Protein AF-A0A9X3B436-F1 (afdb_monomer)

Radius of gyration: 13.54 Å; Cα contacts (8 Å, |Δi|>4): 265; chains: 1; bounding box: 41×24×37 Å

Structure (mmCIF, N/CA/C/O backbone):
data_AF-A0A9X3B436-F1
#
_entry.id   AF-A0A9X3B436-F1
#
loop_
_atom_site.group_PDB
_atom_site.id
_atom_site.type_symbol
_atom_site.label_atom_id
_atom_site.label_alt_id
_atom_site.label_comp_id
_atom_site.label_asym_id
_atom_site.label_entity_id
_atom_site.label_seq_id
_atom_site.pdbx_PDB_ins_code
_atom_site.Cartn_x
_atom_site.Cartn_y
_atom_site.Cartn_z
_atom_site.occupancy
_atom_site.B_iso_or_equiv
_atom_site.auth_seq_id
_atom_site.auth_comp_id
_atom_site.auth_asym_id
_atom_site.auth_atom_id
_atom_site.pdbx_PDB_model_num
ATOM 1 N N . MET A 1 1 ? -29.540 -5.821 17.697 1.00 39.94 1 MET A N 1
ATOM 2 C CA . MET A 1 1 ? -28.299 -6.413 17.170 1.00 39.94 1 MET A CA 1
ATOM 3 C C . MET A 1 1 ? -27.845 -5.444 16.101 1.00 39.94 1 MET A C 1
ATOM 5 O O . MET A 1 1 ? -28.443 -5.429 15.036 1.00 39.94 1 MET A O 1
ATOM 9 N N . GLU A 1 2 ? -26.961 -4.516 16.461 1.00 41.53 2 GLU A N 1
ATOM 10 C CA . GLU A 1 2 ? -26.377 -3.580 15.491 1.00 41.53 2 G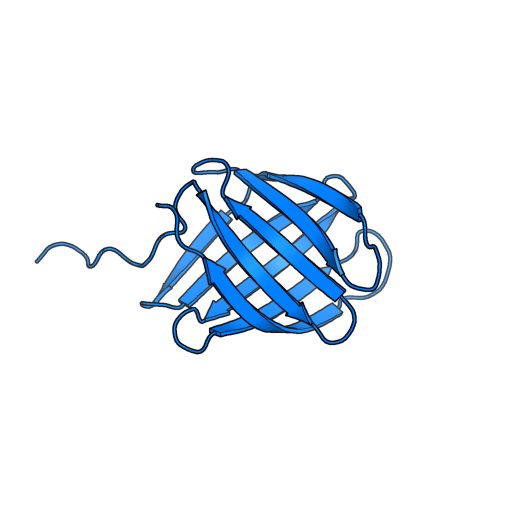LU A CA 1
ATOM 11 C C . GLU A 1 2 ? -25.591 -4.416 14.468 1.00 41.53 2 GLU A C 1
ATOM 13 O O . GLU A 1 2 ? -24.932 -5.375 14.889 1.00 41.53 2 GLU A O 1
ATOM 18 N N . PRO A 1 3 ? -25.672 -4.135 13.155 1.00 44.12 3 PRO A N 1
ATOM 19 C CA . PRO A 1 3 ? -24.772 -4.749 12.187 1.00 44.12 3 PRO A CA 1
ATOM 20 C C . PRO A 1 3 ? -23.348 -4.508 12.682 1.00 44.12 3 PRO A C 1
ATOM 22 O O . PRO A 1 3 ? -22.986 -3.360 12.937 1.00 44.12 3 PRO A O 1
ATOM 25 N N . GLY A 1 4 ? -22.589 -5.585 12.906 1.00 43.28 4 GLY A N 1
ATOM 26 C CA . GLY A 1 4 ? -21.216 -5.495 13.393 1.00 43.28 4 GLY A CA 1
ATOM 27 C C . GLY A 1 4 ? -20.467 -4.484 12.542 1.00 43.28 4 GLY A C 1
ATOM 28 O O . GLY A 1 4 ? -20.532 -4.560 11.319 1.00 43.28 4 GLY A O 1
ATOM 29 N N . ALA A 1 5 ? -19.862 -3.480 13.172 1.00 50.53 5 ALA A N 1
ATOM 30 C CA . ALA A 1 5 ? -19.041 -2.513 12.471 1.00 50.53 5 ALA A CA 1
ATOM 31 C C . ALA A 1 5 ? -17.841 -3.276 11.906 1.00 50.53 5 ALA A C 1
ATOM 33 O O . ALA A 1 5 ? -16.888 -3.574 12.624 1.00 50.53 5 ALA A O 1
ATOM 34 N N . TRP A 1 6 ? -17.943 -3.657 10.636 1.00 50.31 6 TRP A N 1
ATOM 35 C CA . TRP A 1 6 ? -16.853 -4.240 9.873 1.00 50.31 6 TRP A CA 1
ATOM 36 C C . TRP A 1 6 ? -15.674 -3.277 10.009 1.00 50.31 6 TRP A C 1
ATOM 38 O O . TRP A 1 6 ? -15.904 -2.062 9.960 1.00 50.31 6 TRP A O 1
ATOM 48 N N . PRO A 1 7 ? -14.437 -3.755 10.211 1.00 58.22 7 PRO A N 1
ATOM 49 C CA . PRO A 1 7 ? -13.303 -2.854 10.304 1.00 58.22 7 PRO A CA 1
ATOM 50 C C . PRO A 1 7 ? -13.220 -2.040 9.011 1.00 58.22 7 PRO A C 1
ATOM 52 O O . PRO A 1 7 ? -12.901 -2.560 7.945 1.00 58.22 7 PRO A O 1
ATOM 55 N N . SER A 1 8 ? -13.580 -0.764 9.111 1.00 75.62 8 SER A N 1
ATOM 56 C CA . SER A 1 8 ? -13.440 0.214 8.048 1.00 75.62 8 SER A CA 1
ATOM 57 C C . SER A 1 8 ? -12.090 0.881 8.221 1.00 75.62 8 SER A C 1
ATOM 59 O O . SER A 1 8 ? -11.767 1.308 9.331 1.00 75.62 8 SER A O 1
ATOM 61 N N . LEU A 1 9 ? -11.337 1.011 7.135 1.00 89.00 9 LEU A N 1
ATOM 62 C CA . LEU A 1 9 ? -10.195 1.917 7.094 1.00 89.00 9 LEU A CA 1
ATOM 63 C C . LEU A 1 9 ? -10.655 3.310 7.549 1.00 89.00 9 LEU A C 1
ATOM 65 O O . LEU A 1 9 ? -11.669 3.827 7.072 1.00 89.00 9 LEU A O 1
ATOM 69 N N . ARG A 1 10 ? -9.958 3.887 8.525 1.00 92.38 10 ARG A N 1
ATOM 70 C CA . ARG A 1 10 ? -10.264 5.199 9.103 1.00 92.38 10 ARG A CA 1
ATOM 71 C C . ARG A 1 10 ? -9.259 6.221 8.607 1.00 92.38 10 ARG A C 1
ATOM 73 O O . ARG A 1 10 ? -8.104 5.899 8.359 1.00 92.38 10 ARG A O 1
ATOM 80 N N . VAL A 1 11 ? -9.696 7.473 8.537 1.00 95.69 11 VAL A N 1
ATOM 81 C CA . VAL A 1 11 ? -8.798 8.605 8.288 1.00 95.69 11 VAL A CA 1
ATOM 82 C C . VAL A 1 11 ? -7.648 8.581 9.292 1.00 95.69 11 VAL A C 1
ATOM 84 O O . VAL A 1 11 ? -7.890 8.520 10.497 1.00 95.69 11 VAL A O 1
ATOM 87 N N . GLY A 1 12 ? -6.418 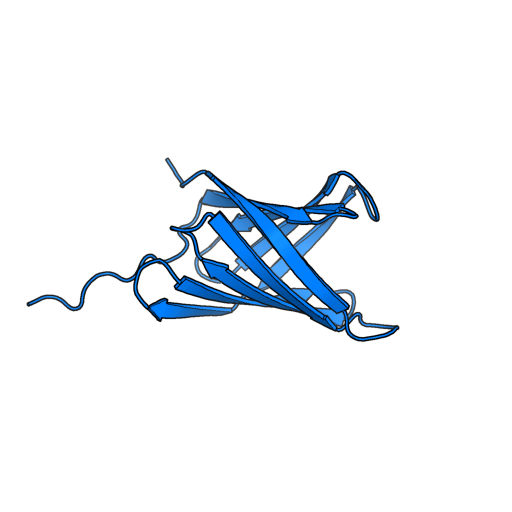8.622 8.785 1.00 96.44 12 GLY A N 1
ATOM 88 C C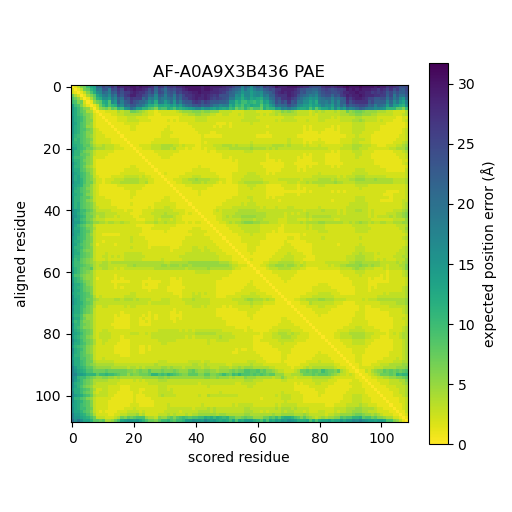A . GLY A 1 12 ? -5.180 8.525 9.554 1.00 96.44 12 GLY A CA 1
ATOM 89 C C . GLY A 1 12 ? -4.643 7.104 9.747 1.00 96.44 12 GLY A C 1
ATOM 90 O O . GLY A 1 12 ? -3.541 6.965 10.273 1.00 96.44 12 GLY A O 1
ATOM 91 N N . ASP A 1 13 ? -5.370 6.056 9.339 1.00 95.94 13 ASP A N 1
ATOM 92 C CA . ASP A 1 13 ? -4.812 4.704 9.303 1.00 95.94 13 ASP A CA 1
ATOM 93 C C . ASP A 1 13 ? -3.679 4.648 8.261 1.00 95.94 13 ASP A C 1
ATOM 95 O O . ASP A 1 13 ? -3.782 5.212 7.166 1.00 95.94 13 ASP A O 1
ATOM 99 N N . VAL A 1 14 ? -2.601 3.940 8.603 1.00 97.69 14 VAL A N 1
ATOM 100 C CA . VAL A 1 14 ? -1.431 3.747 7.744 1.00 97.69 14 VAL A CA 1
ATOM 101 C C . VAL A 1 14 ? -1.150 2.256 7.585 1.00 97.69 14 VAL A C 1
ATOM 103 O O . VAL A 1 14 ? -1.040 1.522 8.572 1.00 97.69 14 VAL A O 1
ATOM 106 N N . LEU A 1 15 ? -0.998 1.806 6.341 1.00 97.81 15 LEU A N 1
ATOM 107 C CA . LEU A 1 15 ? -0.601 0.443 5.997 1.00 97.81 15 LEU A CA 1
ATOM 108 C C . LEU A 1 15 ? 0.735 0.465 5.266 1.00 97.81 15 LEU A C 1
ATOM 110 O O . LEU A 1 15 ? 0.856 1.089 4.218 1.00 97.81 15 LEU A O 1
ATOM 114 N N . GLU A 1 16 ? 1.718 -0.272 5.762 1.00 98.44 16 GLU A N 1
ATOM 115 C CA . GLU A 1 16 ? 2.942 -0.560 5.017 1.00 98.44 16 GLU A CA 1
ATOM 116 C C . GLU A 1 16 ? 2.923 -2.019 4.580 1.00 98.44 16 GLU A C 1
ATOM 118 O O . GLU A 1 16 ? 2.780 -2.917 5.412 1.00 98.44 16 GLU A O 1
ATOM 123 N N . ILE A 1 17 ? 3.042 -2.269 3.275 1.00 98.62 17 ILE A N 1
ATOM 124 C CA . ILE A 1 17 ? 2.987 -3.626 2.728 1.00 98.62 17 ILE A CA 1
ATOM 125 C C . ILE A 1 17 ? 4.364 -4.017 2.216 1.00 98.62 17 ILE A C 1
ATOM 127 O O . ILE A 1 17 ? 4.868 -3.450 1.261 1.00 98.62 17 ILE A O 1
ATOM 131 N N . GLN A 1 18 ? 4.986 -5.013 2.824 1.00 98.50 18 GLN A N 1
ATOM 132 C CA . GLN A 1 18 ? 6.318 -5.476 2.451 1.00 98.50 18 GLN A CA 1
ATOM 133 C C . GLN A 1 18 ? 6.206 -6.542 1.356 1.00 98.50 18 GLN A C 1
ATOM 135 O O . GLN A 1 18 ? 5.939 -7.712 1.652 1.00 98.50 18 GLN A O 1
ATOM 140 N N . PHE A 1 19 ? 6.403 -6.155 0.093 1.00 98.12 19 PHE A N 1
ATOM 141 C CA . PHE A 1 19 ? 6.614 -7.102 -1.007 1.00 98.12 19 PHE A CA 1
ATOM 142 C C . PHE A 1 19 ? 8.108 -7.418 -1.165 1.00 98.12 19 PHE A C 1
ATOM 144 O O . PHE A 1 19 ? 8.952 -6.662 -0.686 1.00 98.12 19 PHE A O 1
ATOM 151 N N . PRO A 1 20 ? 8.477 -8.501 -1.878 1.00 96.25 20 PRO A N 1
ATOM 152 C CA . PRO A 1 20 ? 9.886 -8.838 -2.083 1.00 96.25 20 PRO A CA 1
ATOM 153 C C . PRO A 1 20 ? 10.731 -7.741 -2.751 1.00 96.25 20 PRO A C 1
ATOM 155 O O . PRO A 1 20 ? 11.927 -7.671 -2.490 1.00 96.25 20 PRO A O 1
ATOM 158 N N . ALA A 1 21 ? 10.134 -6.916 -3.620 1.00 95.94 21 ALA A N 1
ATOM 159 C CA . ALA A 1 21 ? 10.857 -5.931 -4.434 1.00 95.94 21 ALA A CA 1
ATOM 160 C C . ALA A 1 21 ? 10.715 -4.477 -3.947 1.00 95.94 21 ALA A C 1
ATOM 162 O O . ALA A 1 21 ? 11.593 -3.658 -4.210 1.00 95.94 21 ALA A O 1
ATOM 163 N N . PHE A 1 22 ? 9.624 -4.139 -3.256 1.00 97.75 22 PHE A N 1
ATOM 164 C CA . PHE A 1 22 ? 9.346 -2.776 -2.804 1.00 97.75 22 PHE A CA 1
ATOM 165 C C . PHE A 1 22 ? 8.314 -2.752 -1.670 1.00 97.75 22 PHE A C 1
ATOM 167 O O . PHE A 1 22 ? 7.592 -3.728 -1.452 1.00 97.75 22 PHE A O 1
ATOM 174 N N . THR A 1 23 ? 8.228 -1.617 -0.977 1.00 98.56 23 THR A N 1
ATOM 175 C CA . THR A 1 23 ? 7.280 -1.390 0.121 1.00 98.56 23 THR A CA 1
ATOM 176 C C . THR A 1 23 ? 6.450 -0.138 -0.153 1.00 98.56 23 THR A C 1
ATOM 178 O O . THR A 1 23 ? 6.985 0.966 -0.005 1.00 98.56 23 THR A O 1
ATOM 181 N N . PRO A 1 24 ? 5.164 -0.257 -0.534 1.00 98.38 24 PRO A N 1
ATOM 182 C CA . PRO A 1 24 ? 4.237 0.860 -0.460 1.00 98.38 24 PRO A CA 1
ATOM 183 C C . PRO A 1 24 ? 3.815 1.132 0.988 1.00 98.38 24 PRO A C 1
ATOM 185 O O . PRO A 1 24 ? 3.511 0.211 1.750 1.00 98.38 24 PRO A O 1
ATOM 188 N N . ARG A 1 25 ? 3.742 2.414 1.328 1.00 98.69 25 ARG A N 1
ATOM 189 C CA . ARG A 1 25 ? 2.992 2.975 2.443 1.00 98.69 25 ARG A CA 1
ATOM 190 C C . ARG A 1 25 ? 1.703 3.570 1.888 1.00 98.69 25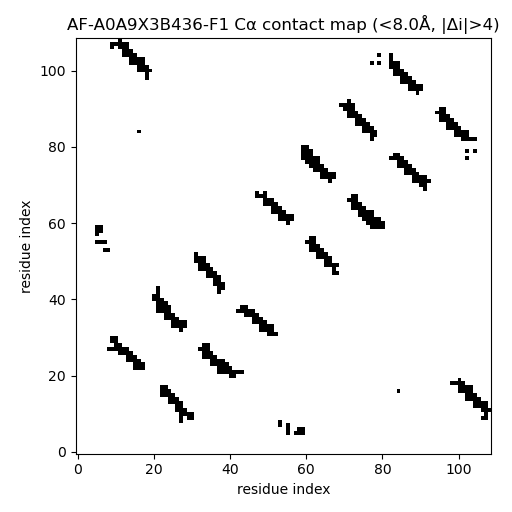 ARG A C 1
ATOM 192 O O . ARG A 1 25 ? 1.745 4.341 0.940 1.00 98.69 25 ARG A O 1
ATOM 199 N N . ILE A 1 26 ? 0.576 3.217 2.484 1.00 98.56 26 ILE A N 1
ATOM 200 C CA . ILE A 1 26 ? -0.751 3.732 2.161 1.00 98.56 26 ILE A CA 1
ATOM 201 C C . ILE A 1 26 ? -1.249 4.489 3.386 1.00 98.56 26 ILE A C 1
ATOM 203 O O . ILE A 1 26 ? -1.361 3.897 4.458 1.00 98.56 26 ILE A O 1
ATOM 207 N N . THR A 1 27 ? -1.567 5.765 3.221 1.00 98.50 27 THR A N 1
ATOM 208 C CA . THR A 1 27 ? -2.155 6.624 4.252 1.00 98.50 27 THR A CA 1
ATOM 209 C C . THR A 1 27 ? -3.581 6.967 3.849 1.00 98.50 27 THR A C 1
ATOM 211 O O . THR A 1 27 ? -3.812 7.457 2.745 1.00 98.50 27 THR A O 1
ATOM 214 N N . ILE A 1 28 ? -4.550 6.718 4.727 1.00 97.88 28 ILE A N 1
ATOM 215 C CA . ILE A 1 28 ? -5.952 7.065 4.475 1.00 97.88 28 ILE A CA 1
ATOM 216 C C . ILE A 1 28 ? -6.168 8.539 4.822 1.00 97.88 28 ILE A C 1
ATOM 218 O O . ILE A 1 28 ? -6.183 8.914 5.993 1.00 97.88 28 ILE A O 1
ATOM 222 N N . GLU A 1 29 ? -6.334 9.379 3.805 1.00 97.69 29 GLU A N 1
ATOM 223 C CA . GLU A 1 29 ? -6.405 10.840 3.953 1.00 97.69 29 GLU A CA 1
ATOM 224 C C . GLU A 1 29 ? -7.818 11.311 4.297 1.00 97.69 29 GLU A C 1
ATOM 226 O O . GLU A 1 29 ? -8.033 12.171 5.150 1.00 97.69 29 GLU A O 1
ATOM 231 N N . THR A 1 30 ? -8.811 10.739 3.616 1.00 95.62 30 THR A N 1
ATOM 232 C CA . THR A 1 30 ? -10.230 11.032 3.830 1.00 95.62 30 THR A CA 1
ATOM 233 C C . THR A 1 30 ? -11.046 9.740 3.770 1.00 95.62 30 THR A C 1
ATOM 235 O O . THR A 1 30 ? -10.506 8.638 3.681 1.00 95.62 30 THR A O 1
ATOM 238 N N . GLN A 1 31 ? -12.373 9.857 3.813 1.00 92.81 31 GLN A N 1
ATOM 239 C CA . GLN A 1 31 ? -13.265 8.712 3.630 1.00 92.81 31 GLN A CA 1
ATOM 240 C C . GLN A 1 31 ? -13.191 8.103 2.220 1.00 92.81 31 GLN A C 1
ATOM 242 O O . GLN A 1 31 ? -13.696 7.004 2.024 1.00 92.81 31 GLN A O 1
ATOM 247 N N . ASN A 1 32 ? -12.615 8.812 1.244 1.00 94.00 32 ASN A N 1
ATOM 248 C CA . ASN A 1 32 ? -12.629 8.419 -0.171 1.00 94.00 32 ASN A CA 1
ATOM 249 C C . ASN A 1 32 ? -11.256 8.526 -0.833 1.00 94.00 32 ASN A C 1
ATOM 251 O O . ASN A 1 32 ? -11.103 8.052 -1.950 1.00 94.00 32 ASN A O 1
ATOM 255 N N . THR A 1 33 ? -10.277 9.152 -0.178 1.00 97.94 33 THR A N 1
ATOM 256 C CA . THR A 1 33 ? -8.945 9.379 -0.745 1.00 97.94 33 THR A CA 1
ATOM 257 C C . THR A 1 33 ? -7.856 8.763 0.116 1.00 97.94 33 THR A C 1
ATOM 259 O O . THR A 1 33 ? -7.915 8.815 1.349 1.00 97.94 33 THR A O 1
ATOM 262 N N . LEU A 1 34 ? -6.833 8.227 -0.538 1.00 98.44 34 LEU A N 1
ATOM 263 C CA . LEU A 1 34 ? -5.614 7.739 0.094 1.00 98.44 34 LEU A CA 1
ATOM 264 C C . LEU A 1 34 ? -4.393 8.308 -0.616 1.00 98.44 34 LEU A C 1
ATOM 266 O O . LEU A 1 34 ? -4.466 8.652 -1.795 1.00 98.44 34 LEU A O 1
ATOM 270 N N . THR A 1 35 ? -3.276 8.365 0.094 1.00 98.69 35 THR A N 1
ATOM 271 C CA . THR A 1 35 ? -1.957 8.604 -0.486 1.00 98.69 35 THR A CA 1
ATOM 272 C C . THR A 1 35 ? -1.175 7.303 -0.452 1.00 98.69 35 THR A C 1
ATOM 274 O O . THR A 1 35 ? -1.065 6.675 0.601 1.00 98.69 35 THR A O 1
ATOM 277 N N . VAL A 1 36 ? -0.632 6.891 -1.593 1.00 98.50 36 VAL A N 1
ATOM 278 C CA . VAL A 1 36 ? 0.340 5.803 -1.696 1.00 98.50 36 VAL A CA 1
ATOM 279 C C . VAL A 1 36 ? 1.728 6.391 -1.916 1.00 98.50 36 VAL A C 1
ATOM 281 O O . VAL A 1 36 ? 1.903 7.270 -2.750 1.00 98.50 36 VAL A O 1
ATOM 284 N N . GLU A 1 37 ? 2.720 5.893 -1.187 1.00 98.50 37 GLU A N 1
ATOM 285 C CA . GLU A 1 37 ? 4.129 6.267 -1.315 1.00 98.50 37 GLU A CA 1
ATOM 286 C C . GLU A 1 37 ? 4.990 5.007 -1.345 1.00 98.50 37 GLU A C 1
ATOM 288 O O . GLU A 1 37 ? 4.817 4.123 -0.510 1.00 98.50 37 GLU A O 1
ATOM 293 N N . ILE A 1 38 ? 5.963 4.902 -2.249 1.00 98.25 38 ILE A N 1
ATOM 294 C CA . ILE A 1 38 ? 6.951 3.819 -2.174 1.00 98.25 38 ILE A CA 1
ATOM 295 C C . ILE A 1 38 ? 8.106 4.260 -1.283 1.00 98.25 38 ILE A C 1
ATOM 297 O O . ILE A 1 38 ? 8.880 5.146 -1.649 1.00 98.25 38 ILE A O 1
ATOM 301 N N . VAL A 1 39 ? 8.240 3.611 -0.125 1.00 98.38 39 VAL A N 1
ATOM 302 C CA . VAL A 1 39 ? 9.190 3.990 0.937 1.00 98.38 39 VAL A CA 1
ATOM 303 C C . VAL A 1 39 ? 10.452 3.123 0.975 1.00 98.38 39 VAL A C 1
ATOM 305 O O . VAL A 1 39 ? 11.416 3.466 1.657 1.00 98.38 39 VAL A O 1
ATOM 308 N N . ALA A 1 40 ? 10.481 2.013 0.232 1.00 98.25 40 ALA A N 1
ATOM 309 C CA . ALA A 1 40 ? 11.665 1.171 0.055 1.00 98.25 40 ALA A CA 1
ATOM 310 C C . ALA A 1 40 ? 11.601 0.375 -1.258 1.00 98.25 40 ALA A C 1
ATOM 312 O O . ALA A 1 40 ? 10.516 -0.007 -1.692 1.00 98.25 40 ALA A O 1
ATOM 313 N N . GLY A 1 41 ? 12.768 0.060 -1.828 1.00 97.31 41 GLY A N 1
ATOM 314 C CA . GLY A 1 41 ? 12.908 -0.812 -3.000 1.00 97.31 41 GLY A CA 1
ATOM 315 C C . GLY A 1 41 ? 12.662 -0.118 -4.342 1.00 97.31 41 GLY A C 1
ATOM 316 O O . GLY A 1 41 ? 12.943 1.072 -4.499 1.00 97.31 41 GLY A O 1
ATOM 317 N N . ASP A 1 42 ? 12.188 -0.883 -5.324 1.00 95.06 42 ASP A N 1
ATOM 318 C CA . ASP A 1 42 ? 11.930 -0.390 -6.680 1.00 95.06 42 ASP A CA 1
ATOM 319 C C . ASP A 1 42 ? 10.895 0.746 -6.678 1.00 95.06 42 ASP A C 1
ATOM 321 O O . ASP A 1 42 ? 9.875 0.653 -6.006 1.00 95.06 42 ASP A O 1
ATOM 325 N N . ASN A 1 43 ? 11.134 1.800 -7.468 1.00 93.06 43 ASN A N 1
ATOM 326 C CA . ASN A 1 43 ? 10.309 3.022 -7.535 1.00 93.06 43 ASN A CA 1
ATOM 327 C C . ASN A 1 43 ? 10.268 3.867 -6.245 1.00 93.06 43 ASN A C 1
ATOM 329 O O . ASN A 1 43 ? 9.353 4.673 -6.079 1.00 93.06 43 ASN A O 1
ATOM 333 N N . LEU A 1 44 ? 11.259 3.725 -5.353 1.00 97.12 44 LEU A N 1
ATOM 334 C CA . LEU A 1 44 ? 11.428 4.576 -4.168 1.00 97.12 44 LEU A CA 1
ATOM 335 C C . LEU A 1 44 ? 11.215 6.068 -4.483 1.00 97.12 44 LEU A C 1
ATOM 337 O O . LEU A 1 44 ? 11.846 6.618 -5.388 1.00 97.12 44 LEU A O 1
ATOM 341 N N . GLY A 1 45 ? 10.365 6.720 -3.689 1.00 95.25 45 GLY A N 1
ATOM 342 C CA . GLY A 1 45 ? 10.022 8.136 -3.836 1.00 95.25 45 GLY A CA 1
ATOM 343 C C . GLY A 1 45 ? 8.845 8.416 -4.774 1.00 95.25 45 GLY A C 1
ATOM 344 O O . GLY A 1 45 ? 8.445 9.571 -4.895 1.00 95.25 45 GLY A O 1
ATOM 345 N N . PHE A 1 46 ? 8.268 7.395 -5.417 1.00 96.38 46 PHE A N 1
ATOM 346 C CA . PHE A 1 46 ? 6.950 7.527 -6.037 1.00 96.38 46 PHE A CA 1
ATOM 347 C C . PHE A 1 46 ? 5.901 7.846 -4.968 1.00 96.38 46 PHE A C 1
ATOM 349 O O . PHE A 1 46 ? 5.903 7.220 -3.908 1.00 96.38 46 PHE A O 1
ATOM 356 N N . ALA A 1 47 ? 5.011 8.788 -5.269 1.00 97.94 47 ALA A N 1
ATOM 357 C CA . ALA A 1 47 ? 3.884 9.153 -4.428 1.00 97.94 47 ALA A CA 1
ATOM 358 C C . ALA A 1 47 ? 2.688 9.549 -5.298 1.00 97.94 47 ALA A C 1
ATOM 360 O O . ALA A 1 47 ? 2.868 10.235 -6.309 1.00 97.94 47 ALA A O 1
ATOM 361 N N . ASP A 1 48 ? 1.486 9.142 -4.898 1.00 98.44 48 ASP A N 1
ATOM 362 C CA . ASP A 1 48 ? 0.243 9.513 -5.568 1.00 98.44 48 ASP A CA 1
ATOM 363 C C . ASP A 1 48 ? -0.923 9.581 -4.571 1.00 98.44 48 ASP A C 1
ATOM 365 O O . ASP A 1 48 ? -1.047 8.719 -3.702 1.00 98.44 48 ASP A O 1
ATOM 369 N N . THR A 1 49 ? -1.785 10.591 -4.694 1.00 98.62 49 THR A N 1
ATOM 370 C CA . THR A 1 49 ? -2.994 10.741 -3.865 1.00 98.62 49 THR A CA 1
ATOM 371 C C . THR A 1 49 ? -4.214 10.568 -4.748 1.00 98.62 49 THR A C 1
ATOM 373 O O . THR A 1 49 ? -4.397 11.332 -5.688 1.00 98.62 49 THR A O 1
ATOM 376 N N . VAL A 1 50 ? -5.056 9.584 -4.453 1.00 98.56 50 VAL A N 1
ATOM 377 C CA . VAL A 1 50 ? -6.099 9.097 -5.366 1.00 98.56 50 VAL A CA 1
ATOM 378 C C . VAL A 1 50 ? -7.399 8.802 -4.637 1.00 98.56 50 VAL A C 1
ATOM 380 O O . VAL A 1 50 ? -7.398 8.530 -3.434 1.00 98.56 50 VAL A O 1
ATOM 383 N N . ASP A 1 51 ? -8.496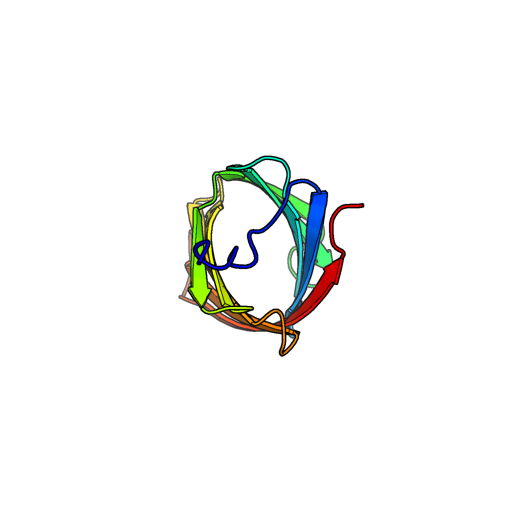 8.799 -5.389 1.00 98.38 51 ASP A N 1
ATOM 384 C CA . ASP A 1 51 ? -9.754 8.218 -4.933 1.00 98.38 51 ASP A CA 1
ATOM 385 C C . ASP A 1 51 ? -9.620 6.689 -4.833 1.00 98.38 51 ASP A C 1
ATOM 387 O O . ASP A 1 51 ? -9.015 6.047 -5.698 1.00 98.38 51 ASP A O 1
ATOM 391 N N . TYR A 1 52 ? -10.210 6.094 -3.798 1.00 98.31 52 TYR A N 1
ATOM 392 C CA . TYR A 1 52 ? -10.227 4.649 -3.587 1.00 98.31 52 TYR A CA 1
ATOM 393 C C . TYR A 1 52 ? -11.635 4.127 -3.297 1.00 98.31 52 TYR A C 1
ATOM 395 O O . TYR A 1 52 ? -12.520 4.860 -2.859 1.00 98.31 52 TYR A O 1
ATOM 403 N N . ASP A 1 53 ? -11.810 2.822 -3.492 1.00 96.94 53 ASP A N 1
ATOM 404 C CA . ASP A 1 53 ? -12.954 2.067 -2.984 1.00 96.94 53 ASP A CA 1
ATOM 405 C C . ASP A 1 53 ? -12.477 0.969 -2.030 1.00 96.94 53 ASP A C 1
ATOM 407 O O . ASP A 1 53 ? -11.493 0.271 -2.308 1.00 96.94 53 ASP A O 1
ATOM 411 N N . ALA A 1 54 ? -13.169 0.825 -0.900 1.00 95.31 54 ALA A N 1
ATOM 412 C CA . ALA A 1 54 ? -12.888 -0.190 0.105 1.00 95.31 54 ALA A CA 1
ATOM 413 C C . ALA A 1 54 ? -14.163 -0.945 0.474 1.00 95.31 54 ALA A C 1
ATOM 415 O O . ALA A 1 54 ? -15.108 -0.389 1.034 1.00 95.31 54 ALA A O 1
ATOM 416 N N . VAL A 1 55 ? -14.154 -2.249 0.217 1.00 94.31 55 VAL A N 1
ATOM 417 C CA . VAL A 1 55 ? -15.268 -3.149 0.502 1.00 94.31 55 VAL A CA 1
ATOM 418 C C . VAL A 1 55 ? -14.836 -4.142 1.568 1.00 94.31 55 VAL A C 1
ATOM 420 O O . VAL A 1 55 ? -13.914 -4.933 1.364 1.00 94.31 55 VAL A O 1
ATOM 423 N N . ALA A 1 56 ? -15.517 -4.137 2.710 1.00 92.62 56 ALA A N 1
ATOM 424 C CA . ALA A 1 56 ? -15.308 -5.158 3.724 1.00 92.62 56 ALA A CA 1
ATOM 425 C C . ALA A 1 56 ? -15.928 -6.488 3.248 1.00 92.62 56 ALA A C 1
ATOM 427 O O . ALA A 1 56 ? -17.118 -6.559 2.944 1.00 92.62 56 ALA A O 1
ATOM 428 N N . LEU A 1 57 ? -15.110 -7.538 3.139 1.00 93.31 57 LEU A N 1
ATOM 429 C CA . LEU A 1 57 ? -15.517 -8.862 2.643 1.00 93.31 57 LEU A CA 1
ATOM 430 C C . LEU A 1 57 ? -15.960 -9.798 3.773 1.00 93.31 57 LEU A C 1
ATOM 432 O O . LEU A 1 57 ? -16.840 -10.637 3.582 1.00 93.31 57 LEU A O 1
ATOM 436 N N . ARG A 1 58 ? -15.354 -9.631 4.953 1.00 90.75 58 ARG A N 1
ATOM 437 C CA . ARG A 1 58 ? -15.749 -10.165 6.269 1.00 90.75 58 ARG A CA 1
ATOM 438 C C . ARG A 1 58 ? -14.970 -9.401 7.346 1.00 90.75 58 ARG A C 1
ATOM 440 O O . ARG A 1 58 ? -14.132 -8.564 7.008 1.00 90.75 58 ARG A O 1
ATOM 447 N N . ASP A 1 59 ? -15.194 -9.710 8.620 1.00 87.31 59 ASP A N 1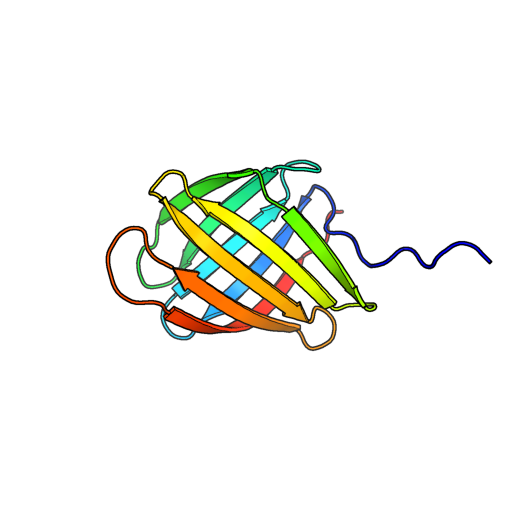
ATOM 448 C CA . ASP A 1 59 ? -14.385 -9.154 9.710 1.00 87.31 59 ASP A CA 1
ATOM 449 C C . ASP A 1 59 ? -12.887 -9.387 9.451 1.00 87.31 59 ASP A C 1
ATOM 451 O O . ASP A 1 59 ? -12.464 -10.488 9.087 1.00 87.31 59 ASP A O 1
ATOM 455 N N . GLY A 1 60 ? -12.108 -8.308 9.550 1.00 88.62 60 GLY A N 1
ATOM 456 C CA . GLY A 1 60 ? -10.660 -8.306 9.336 1.00 88.62 60 GLY A CA 1
ATOM 457 C C . GLY A 1 60 ? -10.196 -8.433 7.879 1.00 88.62 60 GLY A C 1
ATOM 458 O O . GLY A 1 60 ? -8.992 -8.353 7.646 1.00 88.62 60 GLY A O 1
ATOM 459 N N . LEU A 1 61 ? -11.102 -8.601 6.904 1.00 94.81 61 LEU A N 1
ATOM 460 C CA . LEU A 1 61 ? -10.762 -8.810 5.492 1.00 94.81 61 LEU A CA 1
ATOM 461 C C . LEU A 1 61 ? -11.380 -7.732 4.596 1.00 94.81 61 LEU A C 1
ATOM 463 O O . LEU A 1 61 ? -12.602 -7.645 4.459 1.00 94.81 61 LEU A O 1
ATOM 467 N N . ILE A 1 62 ? -10.530 -6.956 3.928 1.00 96.00 62 ILE A N 1
ATOM 468 C CA . ILE A 1 62 ? -10.935 -5.799 3.121 1.00 96.00 62 ILE A CA 1
ATOM 469 C C . ILE A 1 62 ? -10.425 -5.967 1.692 1.00 96.00 62 ILE A C 1
ATOM 471 O O . ILE A 1 62 ? -9.266 -6.315 1.481 1.00 96.00 62 ILE A O 1
ATOM 475 N N . MET A 1 63 ? -11.272 -5.688 0.704 1.00 97.75 63 MET A N 1
ATOM 476 C CA . MET A 1 63 ? -10.830 -5.419 -0.659 1.00 97.75 63 MET A CA 1
ATOM 477 C C . MET A 1 63 ? -10.648 -3.912 -0.823 1.00 97.75 63 MET A C 1
ATOM 479 O O . MET A 1 63 ? -11.612 -3.172 -0.661 1.00 97.75 63 MET A O 1
ATOM 483 N N . LEU A 1 64 ? -9.434 -3.465 -1.131 1.00 98.00 64 LEU A N 1
ATOM 484 C CA . LEU A 1 64 ? -9.098 -2.059 -1.360 1.00 98.00 64 LEU A CA 1
ATOM 485 C C . LEU A 1 64 ? -8.645 -1.892 -2.809 1.00 98.00 64 LEU A C 1
ATOM 487 O O . LEU A 1 64 ? -7.801 -2.657 -3.271 1.00 98.00 64 LEU A O 1
ATOM 491 N N . SER A 1 65 ? -9.177 -0.910 -3.530 1.00 98.50 65 SER A N 1
ATOM 492 C CA . SER A 1 65 ? -8.809 -0.689 -4.929 1.00 98.50 65 SER A CA 1
ATOM 493 C C . SER A 1 65 ? -8.789 0.779 -5.320 1.00 98.50 65 SER A C 1
ATOM 495 O O . SER A 1 65 ? -9.527 1.584 -4.757 1.00 98.50 65 SER A O 1
ATOM 497 N N . TRP A 1 66 ? -7.943 1.109 -6.291 1.00 98.56 66 TRP A N 1
AT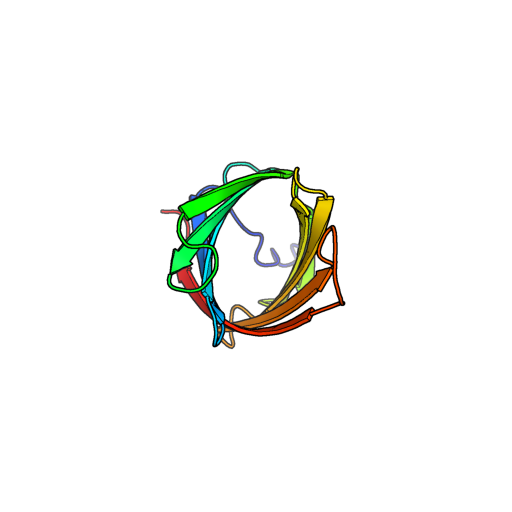OM 498 C CA . TRP A 1 66 ? -7.863 2.437 -6.896 1.00 98.56 66 TRP A CA 1
ATOM 499 C C . TRP A 1 66 ? -7.209 2.370 -8.281 1.00 98.56 66 TRP A C 1
ATOM 501 O O . TRP A 1 66 ? -6.692 1.331 -8.714 1.00 98.56 66 TRP A O 1
ATOM 511 N N . GLN A 1 67 ? -7.211 3.513 -8.963 1.00 98.62 67 GLN A N 1
ATOM 512 C CA . GLN A 1 67 ? -6.394 3.765 -10.141 1.00 98.62 67 GLN A CA 1
ATOM 513 C C . GLN A 1 67 ? -5.462 4.947 -9.864 1.00 98.62 67 GLN A C 1
ATOM 515 O O . GLN A 1 67 ? -5.913 6.007 -9.444 1.00 98.62 67 GLN A O 1
ATOM 520 N N . GLU A 1 68 ? -4.167 4.755 -10.094 1.00 97.75 68 GLU A N 1
ATOM 521 C CA . GLU A 1 68 ? -3.164 5.822 -10.033 1.00 97.75 68 GLU A CA 1
ATOM 522 C C . GLU A 1 68 ? -3.342 6.802 -11.194 1.00 97.75 68 GLU A C 1
ATOM 524 O O . GLU A 1 68 ? -3.766 6.417 -12.290 1.00 97.75 68 GLU A O 1
ATOM 529 N N . HIS A 1 69 ? -2.920 8.054 -11.016 1.00 97.88 69 HIS A N 1
ATOM 530 C CA . HIS A 1 69 ? -2.966 9.074 -12.068 1.00 97.88 69 HIS A CA 1
ATOM 531 C C . HIS A 1 69 ? -2.141 8.695 -13.304 1.00 97.88 69 HIS A C 1
ATOM 533 O O . HIS A 1 69 ? -2.441 9.132 -14.417 1.00 97.88 69 HIS A O 1
ATOM 539 N N . ILE A 1 70 ? -1.120 7.850 -13.135 1.00 94.50 70 ILE A N 1
ATOM 540 C CA . ILE A 1 70 ? -0.321 7.311 -14.244 1.00 94.50 70 ILE A CA 1
ATOM 541 C C . ILE A 1 70 ? -1.047 6.213 -15.039 1.00 94.50 70 ILE A C 1
ATOM 543 O O . ILE A 1 70 ? -0.546 5.785 -16.079 1.00 94.50 70 ILE A O 1
ATOM 547 N N . GLY A 1 71 ? -2.219 5.769 -14.574 1.00 96.56 71 GLY A N 1
ATOM 548 C CA . GLY A 1 71 ? -3.110 4.818 -15.237 1.00 96.56 71 GLY A CA 1
ATOM 549 C C . GLY A 1 71 ? -3.052 3.387 -14.701 1.00 96.56 71 GLY A C 1
ATOM 550 O O . GLY A 1 71 ? -3.878 2.572 -15.116 1.00 96.56 71 GLY A O 1
ATOM 551 N N . SER A 1 72 ? -2.122 3.067 -13.796 1.00 97.31 72 SER A N 1
ATOM 552 C CA . SER A 1 72 ? -2.037 1.742 -13.170 1.00 97.31 72 SER A CA 1
ATOM 553 C C . SER A 1 72 ? -3.254 1.485 -12.285 1.00 97.31 72 SER A C 1
ATOM 555 O O . SER A 1 72 ? -3.678 2.371 -11.550 1.00 97.31 72 SER A O 1
ATOM 557 N N . THR A 1 73 ? -3.804 0.273 -12.317 1.00 98.25 73 THR A N 1
ATOM 558 C CA . THR A 1 73 ? -4.893 -0.133 -11.418 1.00 98.25 73 THR A CA 1
ATOM 559 C C . THR A 1 73 ? -4.390 -1.116 -10.376 1.00 98.25 73 THR A C 1
ATOM 561 O O . THR A 1 73 ? -3.600 -2.016 -10.678 1.00 98.25 73 THR A O 1
ATOM 564 N N . ILE A 1 74 ? -4.827 -0.924 -9.136 1.00 98.56 74 ILE A N 1
ATOM 565 C CA . ILE A 1 74 ? -4.391 -1.710 -7.988 1.00 98.56 74 ILE A CA 1
ATOM 566 C C . ILE A 1 74 ? -5.625 -2.289 -7.306 1.00 98.56 74 ILE A C 1
ATOM 568 O O . ILE A 1 74 ? -6.608 -1.589 -7.068 1.00 98.56 74 ILE A O 1
ATOM 572 N N . VAL A 1 75 ? -5.556 -3.575 -6.970 1.00 98.69 75 VAL A N 1
ATOM 573 C CA . VAL A 1 75 ? -6.520 -4.246 -6.098 1.00 98.69 75 VAL A CA 1
ATOM 574 C C . VAL A 1 75 ? -5.752 -5.008 -5.031 1.00 98.69 75 VAL A C 1
ATOM 576 O O . VAL A 1 75 ? -4.975 -5.909 -5.345 1.00 98.69 75 VAL A O 1
ATOM 579 N N . HIS A 1 76 ? -6.004 -4.683 -3.772 1.00 98.56 76 HIS A N 1
ATOM 580 C CA . HIS A 1 76 ? -5.565 -5.441 -2.614 1.00 98.56 76 HIS A CA 1
ATOM 581 C C . HIS A 1 76 ? -6.721 -6.244 -2.027 1.00 98.56 76 HIS A C 1
ATOM 583 O O . HIS A 1 76 ? -7.836 -5.750 -1.899 1.00 98.56 76 HIS A O 1
ATOM 589 N N . VAL A 1 77 ? -6.414 -7.451 -1.570 1.00 98.38 77 VAL A N 1
ATOM 590 C CA . VAL A 1 77 ? -7.151 -8.153 -0.524 1.00 98.38 77 VAL A CA 1
ATOM 591 C C . VAL A 1 77 ? -6.269 -8.118 0.720 1.00 98.38 77 VAL A C 1
ATOM 593 O O . VAL A 1 77 ? -5.192 -8.717 0.737 1.00 98.38 77 VAL A O 1
ATOM 596 N N . LEU A 1 78 ? -6.706 -7.367 1.725 1.00 98.00 78 LEU A N 1
ATOM 597 C CA . LEU A 1 78 ? -6.002 -7.098 2.973 1.00 98.00 78 LEU A CA 1
ATOM 598 C C . LEU A 1 78 ? -6.621 -7.943 4.085 1.00 98.00 78 LEU A C 1
ATOM 600 O O . LEU A 1 78 ? -7.736 -7.665 4.523 1.00 98.00 78 LEU A O 1
ATOM 604 N N . ASP A 1 79 ? -5.902 -8.966 4.539 1.00 96.56 79 ASP A N 1
ATOM 605 C CA . ASP A 1 79 ? -6.222 -9.701 5.761 1.00 96.56 79 ASP A CA 1
ATOM 606 C C . ASP A 1 79 ? -5.460 -9.047 6.922 1.00 96.56 79 ASP A C 1
ATOM 608 O O . ASP A 1 79 ? -4.258 -9.263 7.109 1.00 96.56 79 ASP A O 1
ATOM 612 N N . LEU A 1 80 ? -6.147 -8.173 7.659 1.00 92.38 80 LEU A N 1
ATOM 613 C CA . LEU A 1 80 ? -5.560 -7.385 8.743 1.00 92.38 80 LEU A CA 1
ATOM 614 C C . LEU A 1 80 ? -5.286 -8.234 9.992 1.00 92.38 80 LEU A C 1
ATOM 616 O O . LEU A 1 80 ? -4.373 -7.913 10.754 1.00 92.38 80 LEU A O 1
ATOM 620 N N . GLU A 1 81 ? -6.026 -9.330 10.187 1.00 91.69 81 GLU A N 1
ATOM 621 C CA . GLU A 1 81 ? -5.797 -10.277 11.285 1.00 91.69 81 GLU A CA 1
ATOM 622 C C . GLU A 1 81 ? -4.532 -11.102 11.038 1.00 91.69 81 GLU A C 1
ATOM 624 O O . GLU A 1 81 ? -3.656 -11.183 11.901 1.00 91.69 81 GLU A O 1
ATOM 629 N N . ALA A 1 82 ? -4.402 -11.672 9.836 1.00 95.38 82 ALA A N 1
ATOM 630 C CA . ALA A 1 82 ? -3.227 -12.440 9.432 1.00 95.38 82 ALA A CA 1
ATOM 631 C C . ALA A 1 82 ? -2.025 -11.557 9.052 1.00 95.38 82 ALA A C 1
ATOM 633 O O . ALA A 1 82 ? -0.923 -12.076 8.862 1.00 95.38 82 ALA A O 1
ATOM 634 N N . ARG A 1 83 ? -2.223 -10.235 8.944 1.00 96.00 83 ARG A N 1
ATOM 635 C CA . ARG A 1 83 ? -1.233 -9.255 8.468 1.00 96.00 83 ARG A CA 1
ATOM 636 C C . ARG A 1 83 ? -0.669 -9.609 7.092 1.00 96.00 83 ARG A C 1
ATOM 638 O O . ARG A 1 83 ? 0.541 -9.541 6.864 1.00 96.00 83 ARG A O 1
ATOM 645 N N . GLN A 1 84 ? -1.551 -9.976 6.168 1.00 98.25 84 GLN A N 1
ATOM 646 C CA . GLN A 1 84 ? -1.187 -10.433 4.831 1.00 98.25 84 GLN A CA 1
ATOM 647 C C . GLN A 1 84 ? -1.979 -9.674 3.767 1.00 98.25 84 GLN A C 1
ATOM 649 O O . GLN A 1 84 ? -3.198 -9.551 3.844 1.00 98.25 84 GLN A O 1
ATOM 654 N N . ALA A 1 85 ? -1.284 -9.208 2.736 1.00 98.44 85 ALA A N 1
ATOM 655 C CA . ALA A 1 85 ? -1.880 -8.647 1.537 1.00 98.44 85 ALA A CA 1
ATOM 656 C C . ALA A 1 85 ? -1.684 -9.602 0.359 1.00 98.44 85 ALA A C 1
ATOM 658 O O . ALA A 1 85 ? -0.586 -10.132 0.152 1.00 98.44 85 ALA A O 1
ATOM 659 N N . HIS A 1 86 ? -2.732 -9.753 -0.446 1.00 98.62 86 HIS A N 1
ATOM 660 C CA . HIS A 1 86 ? -2.655 -10.252 -1.813 1.00 98.62 86 HIS A CA 1
ATOM 661 C C . HIS A 1 86 ? -3.026 -9.122 -2.762 1.00 98.62 86 HIS A C 1
ATOM 663 O O . HIS A 1 86 ? -4.083 -8.520 -2.614 1.00 98.62 86 HIS A O 1
ATOM 669 N N . THR A 1 87 ? -2.169 -8.841 -3.735 1.00 98.62 87 THR A N 1
ATOM 670 C CA . THR A 1 87 ? -2.306 -7.661 -4.589 1.00 98.62 87 THR A CA 1
ATOM 671 C C . THR A 1 87 ? -2.253 -8.053 -6.045 1.00 98.62 87 THR A C 1
ATOM 673 O O . THR A 1 87 ? -1.389 -8.828 -6.463 1.00 98.62 87 THR A O 1
ATOM 676 N N . VAL A 1 88 ? -3.143 -7.469 -6.829 1.00 98.62 88 VAL A N 1
ATOM 677 C CA . VAL A 1 88 ? -3.078 -7.480 -8.281 1.00 98.62 88 VAL A CA 1
ATOM 678 C C . VAL A 1 88 ? -2.816 -6.055 -8.738 1.00 98.62 88 VAL A C 1
ATOM 680 O O . VAL A 1 88 ? -3.551 -5.142 -8.371 1.00 98.62 88 VAL A O 1
ATOM 683 N N . VAL A 1 89 ? -1.766 -5.877 -9.532 1.00 97.88 89 VAL A N 1
ATOM 684 C CA . VAL A 1 89 ? -1.450 -4.597 -10.168 1.00 97.88 89 VAL A CA 1
ATOM 685 C C . VAL A 1 89 ? -1.552 -4.797 -11.669 1.00 97.88 89 VAL A C 1
ATOM 687 O O . VAL A 1 89 ? -0.938 -5.718 -12.212 1.00 97.88 89 VAL A O 1
ATOM 690 N N . THR A 1 90 ? -2.314 -3.939 -12.339 1.00 97.94 90 THR A N 1
ATOM 691 C CA . THR A 1 90 ? -2.286 -3.805 -13.797 1.00 97.94 90 THR A CA 1
ATOM 692 C C . THR A 1 90 ? -1.580 -2.493 -14.110 1.00 97.94 90 THR A C 1
ATOM 694 O O . THR A 1 90 ? -2.203 -1.436 -14.009 1.00 97.94 90 THR A O 1
ATOM 697 N N . PRO A 1 91 ? -0.280 -2.519 -14.436 1.00 94.69 91 PRO A N 1
ATOM 698 C CA . PRO A 1 91 ? 0.444 -1.304 -14.779 1.00 94.69 91 PRO A CA 1
ATOM 699 C C . PRO A 1 91 ? -0.176 -0.624 -16.004 1.00 94.69 91 PRO A C 1
ATOM 701 O O . PRO A 1 91 ? -0.668 -1.301 -16.907 1.00 94.69 91 PRO A O 1
ATOM 704 N N . ALA A 1 92 ? -0.066 0.703 -16.100 1.00 94.25 92 ALA A N 1
ATOM 705 C CA . ALA A 1 92 ? -0.488 1.432 -17.304 1.00 94.25 92 ALA A CA 1
ATOM 706 C C . ALA A 1 92 ? 0.204 0.923 -18.587 1.00 94.25 92 ALA A C 1
ATOM 708 O O . ALA A 1 92 ? -0.335 1.019 -19.691 1.00 94.25 92 ALA A O 1
ATOM 709 N N . LYS A 1 93 ? 1.424 0.389 -18.436 1.00 90.19 93 LYS A N 1
ATOM 710 C CA . LYS A 1 93 ? 2.184 -0.314 -19.472 1.00 90.19 93 LYS A CA 1
ATOM 711 C C . LYS A 1 93 ? 2.879 -1.523 -18.863 1.00 90.19 93 LYS A C 1
ATOM 713 O O . LYS A 1 93 ? 3.585 -1.377 -17.871 1.00 90.19 93 LYS A O 1
ATOM 718 N N . GLY A 1 94 ? 2.766 -2.672 -19.517 1.00 89.19 94 GLY A N 1
ATOM 719 C CA . GLY A 1 94 ? 3.427 -3.904 -19.100 1.00 89.19 94 GLY A CA 1
ATOM 720 C C . GLY A 1 94 ? 2.431 -5.004 -18.767 1.00 89.19 94 GLY A C 1
ATOM 721 O O . GLY A 1 94 ? 1.266 -4.943 -19.152 1.00 89.19 94 GLY A O 1
ATOM 722 N N . GLU A 1 95 ? 2.926 -6.022 -18.075 1.00 94.50 95 GLU A N 1
ATOM 723 C CA . GLU A 1 95 ? 2.165 -7.222 -17.743 1.00 94.50 95 GLU A CA 1
ATOM 724 C C . GLU A 1 95 ? 1.508 -7.120 -16.367 1.00 94.50 95 GLU A C 1
ATOM 726 O O . GLU A 1 95 ? 1.998 -6.445 -15.460 1.00 94.50 95 GLU A O 1
ATOM 731 N N . LEU A 1 96 ? 0.411 -7.857 -16.207 1.00 96.62 96 LEU A N 1
ATOM 732 C CA . LEU A 1 96 ? -0.278 -8.025 -14.934 1.00 96.62 96 LEU A CA 1
ATOM 733 C C . LEU A 1 96 ? 0.663 -8.621 -13.877 1.00 96.62 96 LEU A C 1
ATOM 735 O O . LEU A 1 96 ? 1.245 -9.691 -14.074 1.00 96.62 96 LEU A O 1
ATOM 739 N N . MET A 1 97 ? 0.726 -7.989 -12.709 1.00 96.69 97 MET A N 1
ATOM 740 C CA . MET A 1 97 ? 1.517 -8.455 -11.575 1.00 96.69 97 MET A CA 1
ATOM 741 C C . MET A 1 97 ? 0.607 -9.032 -10.492 1.00 96.69 97 MET A C 1
ATOM 743 O O . MET A 1 97 ? -0.469 -8.503 -10.209 1.00 96.69 97 MET A O 1
ATOM 747 N N . ARG A 1 98 ? 1.056 -10.118 -9.858 1.00 98.19 98 ARG A N 1
ATOM 748 C CA . ARG A 1 98 ? 0.413 -10.715 -8.681 1.00 98.19 98 ARG A CA 1
ATOM 749 C C . ARG A 1 98 ? 1.432 -10.777 -7.561 1.00 98.19 98 ARG A C 1
ATOM 751 O O . ARG A 1 98 ? 2.469 -11.417 -7.715 1.00 98.19 98 ARG A O 1
ATOM 758 N N . LEU A 1 99 ? 1.137 -10.105 -6.461 1.00 98.12 99 LEU A N 1
ATOM 759 C CA . LEU A 1 99 ? 2.044 -9.943 -5.336 1.00 98.12 99 LEU A CA 1
ATOM 760 C C . LEU A 1 99 ? 1.388 -10.466 -4.060 1.00 98.12 99 LEU A C 1
ATOM 762 O O . LEU A 1 99 ? 0.166 -10.451 -3.913 1.00 98.12 99 LEU A O 1
ATOM 766 N N . ALA A 1 100 ? 2.218 -10.913 -3.127 1.00 98.38 100 ALA A N 1
ATOM 767 C CA . ALA A 1 100 ? 1.812 -11.201 -1.764 1.00 98.38 100 ALA A CA 1
ATOM 768 C C . ALA A 1 100 ? 2.853 -10.600 -0.821 1.00 98.38 100 ALA A C 1
ATOM 770 O O . ALA A 1 100 ? 4.053 -10.716 -1.079 1.00 98.38 100 ALA A O 1
ATOM 771 N N . GLY A 1 101 ? 2.398 -9.931 0.233 1.00 98.25 101 GLY A N 1
ATOM 772 C CA . GLY A 1 101 ? 3.271 -9.191 1.140 1.00 98.25 101 GLY A CA 1
ATOM 773 C C . GLY A 1 101 ? 2.711 -9.112 2.550 1.00 98.25 101 GLY A C 1
ATOM 774 O O . GLY A 1 101 ? 1.518 -9.323 2.767 1.00 98.25 101 GLY A O 1
ATOM 775 N N . ARG A 1 102 ? 3.585 -8.830 3.512 1.00 98.56 102 ARG A N 1
ATOM 776 C CA . ARG A 1 102 ? 3.203 -8.653 4.917 1.00 98.56 102 ARG A CA 1
ATOM 777 C C . ARG A 1 102 ? 2.697 -7.235 5.148 1.00 98.56 102 ARG A C 1
ATOM 779 O O . ARG A 1 102 ? 3.297 -6.301 4.633 1.00 98.56 102 ARG A O 1
ATOM 786 N N . ILE A 1 103 ? 1.650 -7.080 5.951 1.00 98.25 103 ILE A N 1
ATOM 787 C CA . ILE A 1 103 ? 1.108 -5.779 6.352 1.00 98.25 103 ILE A CA 1
ATOM 788 C C . ILE A 1 103 ? 1.656 -5.404 7.732 1.00 98.25 103 ILE A C 1
ATOM 790 O O . ILE A 1 103 ? 1.492 -6.152 8.696 1.00 98.25 103 ILE A O 1
ATOM 794 N N . GLU A 1 104 ? 2.234 -4.217 7.854 1.00 97.44 104 GLU A N 1
ATOM 795 C CA . GLU A 1 104 ? 2.375 -3.526 9.133 1.00 97.44 104 GLU A CA 1
ATOM 796 C C . GLU A 1 104 ? 1.320 -2.414 9.193 1.00 97.44 104 GLU A C 1
ATOM 798 O O . GLU A 1 104 ? 1.312 -1.491 8.379 1.00 97.44 104 GLU A O 1
ATOM 803 N N . PHE A 1 105 ? 0.376 -2.553 10.126 1.00 93.81 105 PHE A N 1
ATOM 804 C CA . PHE A 1 105 ? -0.782 -1.671 10.259 1.00 93.81 105 PHE A CA 1
ATOM 805 C C . PHE A 1 105 ? -0.619 -0.754 11.468 1.00 93.81 105 PHE A C 1
ATOM 807 O O . PHE A 1 105 ? -0.476 -1.233 12.597 1.00 93.81 105 PHE A O 1
ATOM 814 N N . THR A 1 106 ? -0.679 0.553 11.231 1.00 94.81 106 THR A N 1
ATOM 815 C CA . THR A 1 106 ? -0.704 1.578 12.275 1.00 94.81 106 THR A CA 1
ATOM 816 C C . THR A 1 106 ? -2.068 2.266 12.242 1.00 94.81 106 THR A C 1
ATOM 818 O O . THR A 1 106 ? -2.349 2.991 11.290 1.00 94.81 106 THR A O 1
ATOM 821 N N . PRO A 1 107 ? -2.937 2.043 13.241 1.00 89.75 107 PRO A N 1
ATOM 822 C CA . PRO A 1 107 ? -4.246 2.677 13.271 1.00 89.75 107 PRO A CA 1
ATOM 823 C C . PRO A 1 107 ? -4.135 4.179 13.563 1.00 89.75 107 PRO A C 1
ATOM 825 O O . PRO A 1 107 ? -3.247 4.615 14.300 1.00 89.75 107 PRO A O 1
ATOM 828 N N . ALA A 1 108 ? -5.101 4.948 13.064 1.00 87.62 108 ALA A N 1
ATOM 829 C CA . ALA A 1 108 ? -5.335 6.326 13.464 1.00 87.62 108 ALA A CA 1
ATOM 830 C C . ALA A 1 108 ? -5.473 6.429 14.993 1.00 87.62 108 ALA A C 1
ATOM 832 O O . ALA A 1 108 ? -6.139 5.587 15.619 1.00 87.62 108 ALA A O 1
ATOM 833 N N . SER A 1 109 ? -4.827 7.450 15.564 1.00 74.56 109 SER A N 1
ATOM 834 C CA . SER A 1 109 ? -4.866 7.780 16.998 1.00 74.56 109 SER A CA 1
ATOM 835 C C . SER A 1 109 ? -6.198 8.376 17.440 1.00 74.56 109 SER A C 1
ATOM 837 O O . SER A 1 109 ? -6.852 9.051 16.616 1.00 74.56 109 SER A O 1
#

Sequence (109 aa):
MEPGAWPSLRVGDVLEIQFPAFTPRITIETQNTLTVEIVAGDNLGFADTVDYDAVALRDGLIMLSWQEHIGSTIVHVLDLEARQAHTVVTPAKGELMRLAGRIEFTPAS

Secondary structure (DSSP, 8-state):
-PPP------TT-EEEEE-SSEEEEEEE-SSSEEEEEEEEETTTT-EEEEEEEEEEEETTEEEEEEE-TTS-EEEEEEETTTTEEEEEEE-SSS--EEEEEEEEEE---

InterPro domains:
  IPR012674 Calycin [G3DSA:2.40.128.20] (23-98)
  IPR053892 MoaF-like [PF22036] (12-103)

Solvent-accessible surface area (backbone atoms only — not comparable to full-atom values): 5842 Å² total; per-residue (Å²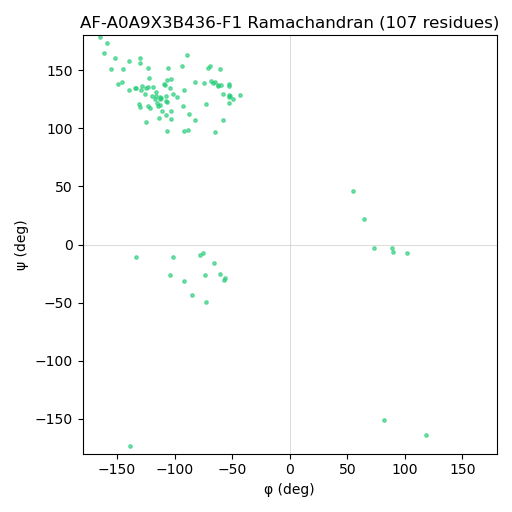): 132,76,81,76,83,57,75,66,92,44,58,56,22,34,40,35,37,48,39,98,62,30,24,46,36,37,36,27,70,42,99,46,31,33,36,42,32,25,79,36,58,65,64,54,74,44,69,51,75,35,60,49,52,76,46,69,78,48,80,49,28,34,38,39,35,40,54,47,96,84,55,26,35,41,39,35,42,37,31,64,78,81,26,36,33,42,34,42,36,40,47,64,73,78,70,77,44,79,49,62,25,42,45,50,77,44,75,48,131

Mean predicted aligned error: 4.06 Å

Nearest PDB structures (foldseek):
  5hal-assembly1_A  TM=9.272E-01  e=1.097E-07  Burkholderia vietnamiensis G4
  8b30-assembly1_A  TM=8.757E-01  e=7.420E-05  synthetic construct
  4q51-assembly1_A  TM=9.285E-01  e=2.933E-04  Burkholderia cenocepacia J2315
  9hag-assembly1_A  TM=4.788E-01  e=1.133E-01  synthetic construct
  6d0t-assembly2_B  TM=5.068E-01  e=4.479E-01  synthetic construct

Organism: NCBI:txid2860329

pLDDT: mean 92.79, std 12.75, range [39.94, 98.69]

Foldseek 3Di:
DPDPPADDADQQKWKWWDWPAWIWIWGRHHSFKIKIATCDGPPHGDIFIFGKDWDRPDRQWIWIWTAGPQGKIKIWTGNRVQQKIWMWIDGP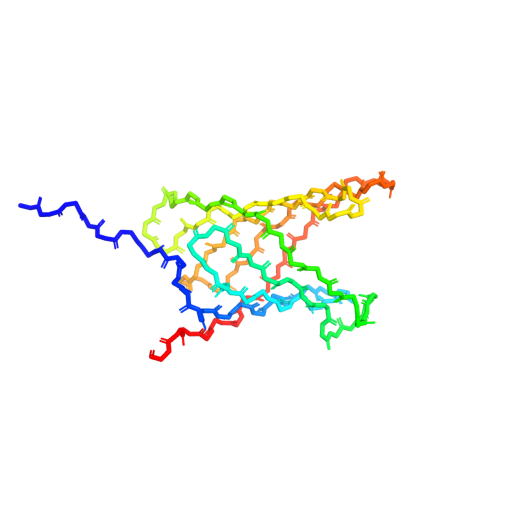DDDIDTTITGIDIDGDD